Protei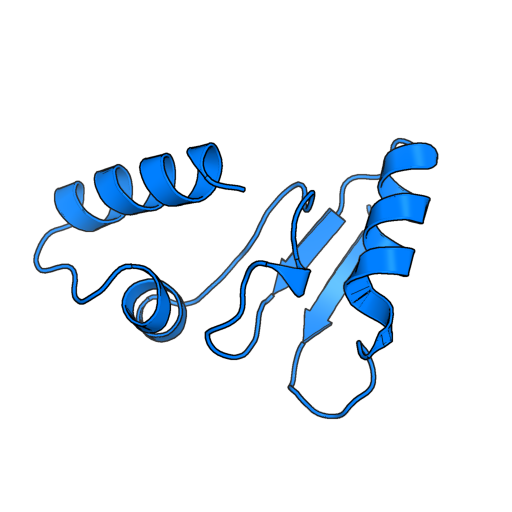n AF-W1Y500-F1 (afdb_monomer_lite)

pLDDT: mean 94.41, std 3.33, range [77.88, 98.12]

Structure (mmCIF, N/CA/C/O backbone):
data_AF-W1Y500-F1
#
_entry.id   AF-W1Y500-F1
#
loop_
_atom_site.group_PDB
_atom_site.id
_atom_site.type_symbol
_atom_site.label_atom_id
_atom_site.label_alt_id
_atom_site.label_comp_id
_atom_site.label_asym_id
_atom_site.label_entity_id
_atom_site.label_seq_id
_atom_site.pdbx_PDB_ins_code
_atom_site.Cartn_x
_atom_site.Cartn_y
_atom_site.Cartn_z
_atom_site.occupancy
_atom_site.B_iso_or_equiv
_atom_site.auth_seq_id
_atom_site.auth_comp_id
_atom_site.auth_asym_id
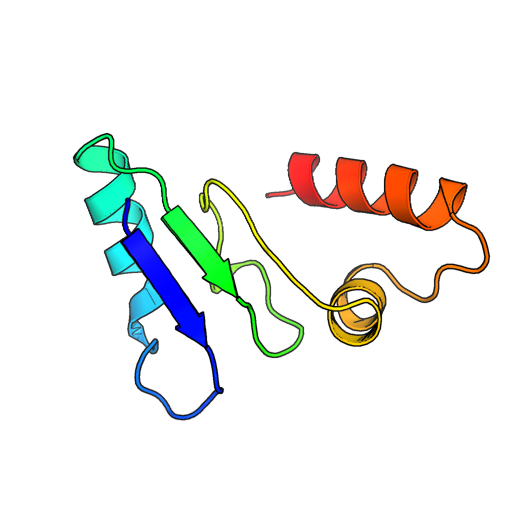_atom_site.auth_atom_id
_atom_site.pdbx_PDB_model_num
ATOM 1 N N . ALA A 1 1 ? -1.916 3.656 15.865 1.00 87.31 1 ALA A N 1
ATOM 2 C CA . ALA A 1 1 ? -1.722 3.132 14.498 1.00 87.31 1 ALA A CA 1
ATOM 3 C C . ALA A 1 1 ? -1.858 1.613 14.534 1.00 87.31 1 ALA A C 1
ATOM 5 O O . ALA A 1 1 ? -1.518 1.033 15.560 1.00 87.31 1 ALA A O 1
ATOM 6 N N . LEU A 1 2 ? -2.357 0.993 13.464 1.00 96.44 2 LEU A N 1
ATOM 7 C CA . LEU A 1 2 ? -2.360 -0.457 13.249 1.00 96.44 2 LEU A CA 1
ATOM 8 C C . LEU A 1 2 ? -1.225 -0.796 12.277 1.00 96.44 2 LEU A C 1
ATOM 10 O O . LEU A 1 2 ? -1.129 -0.173 11.223 1.00 96.44 2 LEU A O 1
ATOM 14 N N . VAL A 1 3 ? -0.381 -1.766 12.626 1.00 97.00 3 VAL A N 1
ATOM 15 C CA . VAL A 1 3 ? 0.730 -2.219 11.778 1.00 97.00 3 VAL A CA 1
ATOM 16 C C . VAL A 1 3 ? 0.499 -3.680 11.420 1.00 97.00 3 VAL A C 1
ATOM 18 O O . VAL A 1 3 ? 0.316 -4.506 12.314 1.00 97.00 3 VAL A O 1
ATOM 21 N N . LEU A 1 4 ? 0.491 -3.989 10.125 1.00 95.81 4 LEU A N 1
ATOM 22 C CA . LEU A 1 4 ? 0.281 -5.333 9.595 1.00 95.81 4 LEU A CA 1
ATOM 23 C C . LEU A 1 4 ? 1.493 -5.722 8.747 1.00 95.81 4 LEU A C 1
ATOM 25 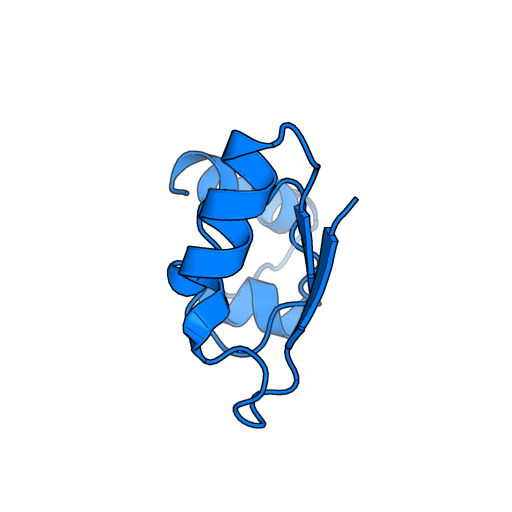O O . LEU A 1 4 ? 1.792 -5.057 7.764 1.00 95.81 4 LEU A O 1
ATOM 29 N N . SER A 1 5 ? 2.186 -6.795 9.116 1.00 94.19 5 SER A N 1
ATOM 30 C CA . SER A 1 5 ? 3.309 -7.319 8.331 1.00 94.19 5 SER A CA 1
ATOM 31 C C . SER A 1 5 ? 2.925 -8.684 7.775 1.00 94.19 5 SER A C 1
ATOM 33 O O . SER A 1 5 ? 2.673 -9.626 8.535 1.00 94.19 5 SER A O 1
ATOM 35 N N . ASP A 1 6 ? 2.767 -8.761 6.451 1.00 92.62 6 ASP A N 1
ATOM 36 C CA . ASP A 1 6 ? 2.341 -9.977 5.767 1.00 92.62 6 ASP A CA 1
ATOM 37 C C . ASP A 1 6 ? 3.556 -10.828 5.391 1.00 92.62 6 ASP A C 1
ATOM 39 O O . ASP A 1 6 ? 4.441 -10.408 4.658 1.00 92.62 6 ASP A O 1
ATOM 43 N N . TYR A 1 7 ? 3.577 -12.072 5.862 1.00 91.31 7 TYR A N 1
ATOM 44 C CA . TYR A 1 7 ? 4.579 -13.072 5.475 1.00 91.31 7 TYR A CA 1
ATOM 45 C C . TYR A 1 7 ? 3.979 -14.192 4.611 1.00 91.31 7 TYR A C 1
ATOM 47 O O . TYR A 1 7 ? 4.615 -15.229 4.406 1.00 91.31 7 TYR A O 1
ATOM 55 N N . ALA A 1 8 ? 2.736 -14.028 4.140 1.00 89.19 8 ALA A N 1
ATOM 56 C CA . ALA A 1 8 ? 1.975 -15.029 3.392 1.00 89.19 8 ALA A CA 1
ATOM 57 C C . ALA A 1 8 ? 1.846 -16.385 4.125 1.00 89.19 8 ALA A C 1
ATOM 59 O O . ALA A 1 8 ? 1.863 -17.451 3.512 1.00 89.19 8 ALA A O 1
ATOM 60 N N . LYS A 1 9 ? 1.718 -16.355 5.462 1.00 92.69 9 LYS A N 1
ATOM 61 C CA . LYS A 1 9 ? 1.525 -17.545 6.324 1.00 92.69 9 LYS A CA 1
ATOM 62 C C . LYS A 1 9 ? 0.095 -17.709 6.852 1.00 92.69 9 LYS A C 1
ATOM 64 O O . LYS A 1 9 ? -0.143 -18.511 7.745 1.00 92.69 9 LYS A O 1
ATOM 69 N N . GLY A 1 10 ? -0.854 -16.940 6.317 1.00 91.25 10 GLY A N 1
ATOM 70 C CA . GLY A 1 10 ? -2.282 -17.040 6.646 1.00 91.25 10 GLY A CA 1
ATOM 71 C C . GLY A 1 10 ? -2.758 -16.166 7.812 1.00 91.25 10 GLY A C 1
ATOM 72 O O . GLY A 1 10 ? -3.958 -15.943 7.932 1.00 91.25 10 GLY A O 1
ATOM 73 N N . ALA A 1 11 ? -1.855 -15.590 8.615 1.00 91.69 11 ALA A N 1
ATOM 74 C CA . ALA A 1 11 ? -2.222 -14.720 9.742 1.00 91.69 11 ALA A CA 1
ATOM 75 C C . ALA A 1 11 ? -3.070 -13.498 9.327 1.00 91.69 11 ALA A C 1
ATOM 77 O O . ALA A 1 11 ? -3.933 -13.052 10.077 1.00 91.69 11 ALA A O 1
ATOM 78 N N . LEU A 1 12 ? -2.855 -12.985 8.111 1.00 94.06 12 LEU A N 1
ATOM 79 C CA . LEU A 1 12 ? -3.555 -11.824 7.558 1.00 94.06 12 LEU A CA 1
ATOM 80 C C . LEU A 1 12 ? -4.646 -12.200 6.538 1.00 94.06 12 LEU A C 1
ATOM 82 O O . LEU A 1 12 ? -4.936 -11.435 5.618 1.00 94.06 12 LEU A O 1
ATOM 86 N N . ALA A 1 13 ? -5.279 -13.370 6.689 1.00 93.06 13 ALA A N 1
ATOM 87 C CA . ALA A 1 13 ? -6.369 -13.807 5.807 1.00 93.06 13 ALA A CA 1
ATOM 88 C C . ALA A 1 13 ? -7.533 -12.793 5.737 1.00 93.06 13 ALA A C 1
ATOM 90 O O . ALA A 1 13 ? -8.085 -12.567 4.665 1.00 93.06 13 ALA A O 1
ATOM 91 N N . SER A 1 14 ? -7.840 -12.117 6.850 1.00 95.00 14 SER A N 1
ATOM 92 C CA . SER A 1 14 ? -8.907 -11.106 6.951 1.00 95.00 14 SER A CA 1
ATOM 93 C C . SER A 1 14 ? -8.396 -9.658 6.950 1.00 95.00 14 SER A C 1
ATOM 95 O O . SER A 1 14 ? -9.030 -8.776 7.531 1.00 95.00 14 SER A O 1
ATOM 97 N N . VAL A 1 15 ? -7.249 -9.387 6.316 1.00 96.00 15 VAL A N 1
ATOM 98 C CA . VAL A 1 15 ? -6.592 -8.063 6.320 1.00 96.00 15 VAL A CA 1
ATOM 99 C C . VAL A 1 15 ? -7.527 -6.909 5.945 1.00 96.00 15 VAL A C 1
ATOM 101 O O . VAL A 1 15 ? -7.537 -5.885 6.626 1.00 96.00 15 VAL A O 1
ATOM 104 N N . GLN A 1 16 ? -8.401 -7.099 4.955 1.00 96.00 16 GLN A N 1
ATOM 105 C CA . GLN A 1 16 ? -9.311 -6.045 4.508 1.00 96.00 16 GLN A CA 1
ATOM 106 C C . GLN A 1 16 ? -10.340 -5.651 5.576 1.00 96.00 16 GLN A C 1
ATOM 108 O O . GLN A 1 16 ? -10.658 -4.473 5.737 1.00 96.00 16 GLN A O 1
ATOM 113 N N . GLN A 1 17 ? -10.819 -6.614 6.368 1.00 97.12 17 GLN A N 1
ATOM 114 C CA . GLN A 1 17 ? -11.720 -6.335 7.490 1.00 97.12 17 GLN A CA 1
ATOM 115 C C . GLN A 1 17 ? -10.995 -5.534 8.581 1.00 97.12 17 GLN A C 1
ATOM 117 O O . GLN A 1 17 ? -11.556 -4.582 9.124 1.00 97.12 17 GLN A O 1
ATOM 122 N N . MET A 1 18 ? -9.731 -5.871 8.862 1.00 97.12 18 MET A N 1
ATOM 123 C CA . MET A 1 18 ? -8.903 -5.148 9.835 1.00 97.12 18 MET A CA 1
ATOM 124 C C . MET A 1 18 ? -8.663 -3.697 9.397 1.00 97.12 18 MET A C 1
ATOM 126 O O . MET A 1 18 ? -8.847 -2.780 10.198 1.00 97.12 18 MET A O 1
ATOM 130 N N . ILE A 1 19 ? -8.327 -3.480 8.118 1.00 97.38 19 ILE A N 1
ATOM 131 C CA . ILE A 1 19 ? -8.150 -2.143 7.530 1.00 97.38 19 ILE A CA 1
ATOM 132 C C . ILE A 1 19 ? -9.435 -1.324 7.672 1.00 97.38 19 ILE A C 1
ATOM 134 O O . ILE A 1 19 ? -9.401 -0.192 8.154 1.00 97.38 19 ILE A O 1
ATOM 138 N N . GLN A 1 20 ? -10.584 -1.891 7.295 1.00 97.31 20 GLN A N 1
ATOM 139 C CA . GLN A 1 20 ? -11.872 -1.198 7.375 1.00 97.31 20 GLN A CA 1
ATOM 140 C C . GLN A 1 20 ? -12.232 -0.794 8.810 1.00 97.31 20 GLN A C 1
ATOM 142 O O . GLN A 1 20 ? -12.713 0.319 9.026 1.00 97.31 20 GLN A O 1
ATOM 147 N N . LEU A 1 21 ? -11.993 -1.667 9.793 1.00 97.94 21 LEU A N 1
ATOM 148 C CA . LEU A 1 21 ? -12.235 -1.367 11.207 1.00 97.94 21 LEU A CA 1
ATOM 149 C C . LEU A 1 21 ? -11.315 -0.253 11.717 1.00 97.94 21 LEU A C 1
ATOM 151 O O . LEU A 1 21 ? -11.794 0.689 12.349 1.00 97.94 21 LEU A O 1
ATOM 155 N N . ALA A 1 22 ? -10.022 -0.316 11.397 1.00 97.81 22 ALA A N 1
ATOM 156 C CA . ALA A 1 22 ? -9.062 0.709 11.793 1.00 97.81 22 ALA A CA 1
ATOM 157 C C . ALA A 1 22 ? -9.395 2.075 11.174 1.00 97.81 22 ALA A C 1
ATOM 159 O O . ALA A 1 22 ? -9.431 3.074 11.890 1.00 97.81 22 ALA A O 1
ATOM 160 N N . ARG A 1 23 ? -9.751 2.115 9.882 1.00 96.69 23 ARG A N 1
ATOM 161 C CA . ARG A 1 23 ? -10.210 3.344 9.212 1.00 96.69 23 ARG A CA 1
ATOM 162 C C . ARG A 1 23 ? -11.457 3.927 9.870 1.00 96.69 23 ARG A C 1
ATOM 164 O O . ARG A 1 23 ? -11.496 5.126 10.123 1.00 96.69 23 ARG A O 1
ATOM 171 N N . LYS A 1 24 ? -12.461 3.093 10.175 1.00 97.56 24 LYS A N 1
ATOM 172 C CA . LYS A 1 24 ? -13.680 3.528 10.887 1.00 97.56 24 LYS A CA 1
ATOM 173 C C . LYS A 1 24 ? -13.368 4.109 12.267 1.00 97.56 24 LYS A C 1
ATOM 175 O O . LYS A 1 24 ? -14.056 5.021 12.705 1.00 97.56 24 LYS A O 1
ATOM 180 N N . ALA A 1 25 ? -12.327 3.607 12.924 1.00 97.88 25 ALA A N 1
ATOM 181 C CA . ALA A 1 25 ? -11.849 4.108 14.207 1.00 97.88 25 ALA A CA 1
ATOM 182 C C . ALA A 1 25 ? -10.895 5.318 14.092 1.00 97.88 25 ALA A C 1
ATOM 184 O O . ALA A 1 25 ? -10.377 5.771 15.110 1.00 97.88 25 ALA A O 1
ATOM 185 N N . GLY A 1 26 ? -10.618 5.830 12.885 1.00 97.56 26 GLY A N 1
ATOM 186 C CA . GLY A 1 26 ? -9.659 6.922 12.674 1.00 97.56 26 GLY A CA 1
ATOM 187 C C . GLY A 1 26 ? -8.202 6.533 12.956 1.00 97.56 26 GLY A C 1
ATOM 188 O O . GLY A 1 26 ? -7.361 7.398 13.193 1.00 97.56 26 GLY A O 1
ATOM 189 N N . VAL A 1 27 ? -7.887 5.236 12.957 1.00 98.12 27 VAL A N 1
ATOM 190 C CA . VAL A 1 27 ? -6.546 4.716 13.231 1.00 98.12 27 VAL A CA 1
ATOM 191 C C . VAL A 1 27 ? -5.792 4.528 11.908 1.00 98.12 27 VAL A C 1
ATOM 193 O O . VAL A 1 27 ? -6.270 3.787 11.048 1.00 98.12 27 VAL A O 1
ATOM 196 N N . PRO A 1 28 ? -4.600 5.134 11.731 1.00 97.56 28 PRO A N 1
ATOM 197 C CA . PRO A 1 28 ? -3.801 4.938 10.524 1.00 97.56 28 PRO A CA 1
ATOM 198 C C . PRO A 1 28 ? -3.298 3.495 10.430 1.00 97.56 28 PRO A C 1
ATOM 200 O O . PRO A 1 28 ? -2.941 2.898 11.454 1.00 97.56 28 PRO A O 1
ATOM 203 N N . VAL A 1 29 ? -3.255 2.960 9.209 1.00 98.06 29 VAL A N 1
ATOM 204 C CA . VAL A 1 29 ? -2.888 1.566 8.920 1.00 98.06 29 VAL A CA 1
ATOM 205 C C . VAL A 1 29 ? -1.626 1.519 8.069 1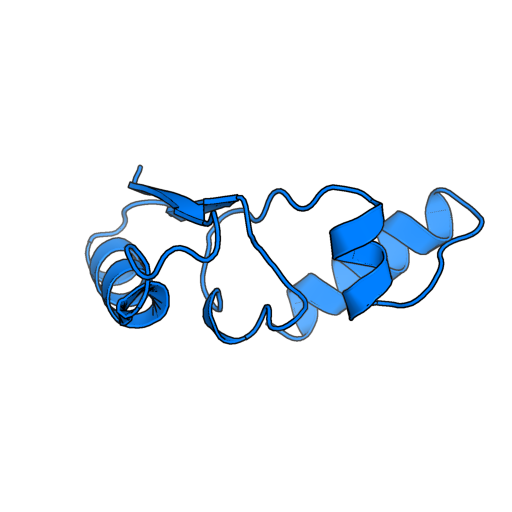.00 98.06 29 VAL A C 1
ATOM 207 O O . VAL A 1 29 ? -1.611 2.047 6.959 1.00 98.06 29 VAL A O 1
ATOM 210 N N . LEU A 1 30 ? -0.580 0.887 8.591 1.00 97.69 30 LEU A N 1
ATOM 211 C CA . LEU A 1 30 ? 0.684 0.666 7.895 1.00 97.69 30 LEU A CA 1
ATOM 212 C C . LEU A 1 30 ? 0.787 -0.813 7.539 1.00 97.69 30 LEU A C 1
ATOM 214 O O . LEU A 1 30 ? 0.548 -1.663 8.402 1.00 97.69 30 LEU A O 1
ATOM 218 N N . ILE A 1 31 ? 1.138 -1.112 6.291 1.00 96.62 31 ILE A N 1
ATOM 219 C CA . ILE A 1 31 ? 1.236 -2.487 5.804 1.00 96.62 31 ILE A CA 1
ATOM 220 C C . ILE A 1 31 ? 2.577 -2.722 5.119 1.00 96.62 31 ILE A C 1
ATOM 222 O O . ILE A 1 31 ? 2.935 -2.002 4.189 1.00 96.62 31 ILE A O 1
ATOM 226 N N . ASP A 1 32 ? 3.261 -3.773 5.560 1.00 95.50 32 ASP A N 1
ATOM 227 C CA . ASP A 1 32 ? 4.385 -4.393 4.861 1.00 95.50 32 ASP A CA 1
ATOM 228 C C . ASP A 1 32 ? 3.829 -5.556 4.014 1.00 95.50 32 ASP A C 1
ATOM 230 O O . ASP A 1 32 ? 3.408 -6.575 4.581 1.00 95.50 32 ASP A O 1
ATOM 234 N N . PRO A 1 33 ? 3.652 -5.353 2.692 1.00 94.00 33 PRO A N 1
ATOM 235 C CA . PRO A 1 33 ? 2.864 -6.242 1.849 1.00 94.00 33 PRO A CA 1
ATOM 236 C C . PRO A 1 33 ? 3.642 -7.499 1.453 1.00 94.00 33 PRO A C 1
ATOM 238 O O . PRO A 1 33 ? 4.869 -7.520 1.420 1.00 94.00 33 PRO A O 1
ATOM 241 N N . LYS A 1 34 ? 2.918 -8.544 1.038 1.00 92.81 34 LYS A N 1
ATOM 242 C CA . LYS A 1 34 ? 3.529 -9.713 0.397 1.00 92.81 34 LYS A CA 1
ATOM 243 C C . LYS A 1 34 ? 2.759 -10.164 -0.826 1.00 92.81 34 LYS A C 1
ATOM 245 O O . LYS A 1 34 ? 1.537 -10.278 -0.802 1.00 92.81 34 LYS A O 1
ATOM 250 N N . GLY A 1 35 ? 3.509 -10.523 -1.864 1.00 88.50 35 GLY A N 1
ATOM 251 C CA . GLY A 1 35 ? 2.957 -10.967 -3.139 1.00 88.50 35 GLY A CA 1
ATOM 252 C C . GLY A 1 35 ? 2.648 -9.792 -4.060 1.00 88.50 35 GLY A C 1
ATOM 253 O O . GLY A 1 35 ? 3.191 -8.706 -3.890 1.00 88.50 35 GLY A O 1
ATOM 254 N N . THR A 1 36 ? 1.807 -10.038 -5.061 1.00 86.56 36 THR A N 1
ATOM 255 C CA . THR A 1 36 ? 1.518 -9.089 -6.151 1.00 86.56 36 THR A CA 1
ATOM 256 C C . THR A 1 36 ? 0.087 -8.562 -6.133 1.00 86.56 36 THR A C 1
ATOM 258 O O . THR A 1 36 ? -0.275 -7.728 -6.952 1.00 86.56 36 THR A O 1
ATOM 261 N N . ASP A 1 37 ? -0.749 -9.066 -5.228 1.00 89.12 37 ASP A N 1
ATOM 262 C CA . ASP A 1 37 ? -2.127 -8.616 -5.074 1.00 89.12 37 ASP A CA 1
ATOM 263 C C . ASP A 1 37 ? -2.187 -7.529 -3.998 1.00 89.12 37 ASP A C 1
ATOM 265 O O . ASP A 1 37 ? -2.248 -7.828 -2.804 1.00 89.12 37 ASP A O 1
ATOM 269 N N . PHE A 1 38 ? -2.107 -6.263 -4.416 1.00 92.19 38 PHE A N 1
ATOM 270 C CA . PHE A 1 38 ? -2.200 -5.118 -3.503 1.00 92.19 38 PHE A CA 1
ATOM 271 C C . PHE A 1 38 ? -3.650 -4.684 -3.240 1.00 92.19 38 PHE A C 1
ATOM 273 O O . PHE A 1 38 ? -3.892 -3.922 -2.304 1.00 92.19 38 PHE A O 1
ATOM 280 N N . GLU A 1 39 ? -4.631 -5.219 -3.976 1.00 92.31 39 GLU A N 1
ATOM 281 C CA . GLU A 1 39 ? -6.058 -4.903 -3.805 1.00 92.31 39 GLU A CA 1
ATOM 282 C C . GLU A 1 39 ? -6.558 -5.263 -2.411 1.00 92.31 39 GLU A C 1
ATOM 284 O O . GLU A 1 39 ? -7.296 -4.506 -1.781 1.00 92.31 39 GLU A O 1
ATOM 289 N N . ARG A 1 40 ? -6.063 -6.370 -1.857 1.00 93.62 40 ARG A N 1
ATOM 290 C CA . ARG A 1 40 ? -6.372 -6.779 -0.481 1.00 93.62 40 ARG A CA 1
ATOM 291 C C . ARG A 1 40 ? -5.885 -5.803 0.599 1.00 93.62 40 ARG A C 1
ATOM 293 O O . ARG A 1 40 ? -6.261 -5.969 1.757 1.00 93.62 40 ARG A O 1
ATOM 300 N N . TYR A 1 41 ? -5.032 -4.841 0.248 1.00 95.06 41 TYR A N 1
ATOM 301 C CA . TYR A 1 41 ? -4.527 -3.801 1.144 1.00 95.06 41 TYR A CA 1
ATOM 302 C C . TYR A 1 41 ? -5.178 -2.430 0.893 1.00 95.06 41 TYR A C 1
ATOM 304 O O . TYR A 1 41 ? -4.768 -1.432 1.496 1.00 95.06 41 TYR A O 1
ATOM 312 N N . ARG A 1 42 ? -6.195 -2.362 0.021 1.00 94.81 42 ARG A N 1
ATOM 313 C CA . ARG A 1 42 ? -6.884 -1.121 -0.340 1.00 94.81 42 ARG A CA 1
ATOM 314 C C . ARG A 1 42 ? -7.373 -0.372 0.896 1.00 94.81 42 ARG A C 1
ATOM 316 O O . ARG A 1 42 ? -8.095 -0.905 1.741 1.00 94.81 42 ARG A O 1
ATOM 323 N N . GLY A 1 43 ? -7.029 0.911 0.956 1.00 94.38 43 GLY A N 1
ATOM 324 C CA . GLY A 1 43 ? -7.371 1.793 2.065 1.00 94.38 43 GLY A CA 1
ATOM 325 C C . GLY A 1 43 ? -6.344 1.820 3.201 1.00 94.38 43 GLY A C 1
ATOM 326 O O . GLY A 1 43 ? -6.594 2.496 4.205 1.00 94.38 43 GLY A O 1
ATOM 327 N N . ALA A 1 44 ? -5.198 1.152 3.068 1.00 96.25 44 ALA A N 1
ATOM 328 C CA . ALA A 1 44 ? -4.052 1.417 3.932 1.00 96.25 44 ALA A CA 1
ATOM 329 C C . ALA A 1 44 ? -3.651 2.904 3.887 1.00 96.25 44 ALA A C 1
ATOM 331 O O . ALA A 1 44 ? -3.875 3.604 2.902 1.00 96.25 44 ALA A O 1
ATOM 332 N N . THR A 1 45 ? -3.069 3.400 4.977 1.00 96.56 45 THR A N 1
ATOM 333 C CA . THR A 1 45 ? -2.496 4.753 5.035 1.00 96.56 45 THR A CA 1
ATOM 334 C C . THR A 1 45 ? -1.108 4.786 4.406 1.00 96.56 45 THR A C 1
ATOM 336 O O . THR A 1 45 ? -0.737 5.779 3.792 1.00 96.56 45 THR A O 1
ATOM 339 N N . LEU A 1 46 ? -0.344 3.706 4.571 1.00 95.44 46 LEU A N 1
ATOM 340 C CA . LEU A 1 46 ? 0.988 3.549 4.006 1.00 95.44 46 LEU A CA 1
ATOM 341 C C . LEU A 1 46 ? 1.223 2.081 3.650 1.00 95.44 46 LEU A C 1
ATOM 343 O O . LEU A 1 46 ? 0.932 1.192 4.453 1.00 95.44 46 LEU A O 1
ATOM 347 N N . LEU A 1 47 ? 1.796 1.861 2.471 1.00 95.12 47 LEU A N 1
ATOM 348 C CA . LEU A 1 47 ? 2.308 0.575 2.019 1.00 95.12 47 LEU A CA 1
ATOM 349 C C . LEU A 1 47 ? 3.832 0.663 1.896 1.00 95.12 47 LEU A C 1
ATOM 351 O O . LEU A 1 47 ? 4.335 1.648 1.356 1.00 95.12 47 LEU A O 1
ATOM 355 N N . THR A 1 48 ? 4.559 -0.349 2.367 1.00 94.56 48 THR A N 1
ATOM 356 C CA . THR A 1 48 ? 6.034 -0.372 2.330 1.00 94.56 48 THR A CA 1
ATOM 357 C C . THR A 1 48 ? 6.591 -1.562 1.540 1.00 94.56 48 THR A C 1
ATOM 359 O O . THR A 1 48 ? 7.314 -2.371 2.116 1.00 94.56 48 THR A O 1
ATOM 362 N N . PRO A 1 49 ? 6.271 -1.719 0.240 1.00 94.56 49 PRO A N 1
ATOM 363 C CA . PRO A 1 49 ? 6.884 -2.772 -0.562 1.00 94.56 49 PRO A CA 1
ATOM 364 C C . PRO A 1 49 ? 8.378 -2.505 -0.754 1.00 94.56 49 PRO A C 1
ATOM 366 O O . PRO A 1 49 ? 8.812 -1.355 -0.870 1.00 94.56 49 PRO A O 1
ATOM 369 N N . ASN A 1 50 ? 9.171 -3.565 -0.878 1.00 93.88 50 ASN A N 1
ATOM 370 C CA . ASN A 1 50 ? 10.500 -3.414 -1.469 1.00 93.88 50 ASN A CA 1
ATOM 371 C C . ASN A 1 50 ? 10.399 -3.224 -2.998 1.00 93.88 50 ASN A C 1
ATOM 373 O O . ASN A 1 50 ? 9.346 -3.435 -3.601 1.00 93.88 50 ASN A O 1
ATOM 377 N N . LEU A 1 51 ? 11.510 -2.857 -3.650 1.00 94.25 51 LEU A N 1
ATOM 378 C CA . LEU A 1 51 ? 11.524 -2.603 -5.097 1.00 94.25 51 LEU A CA 1
ATOM 379 C C . LEU A 1 51 ? 11.037 -3.811 -5.915 1.00 94.25 51 LEU A C 1
ATOM 381 O O . LEU A 1 51 ? 10.306 -3.634 -6.880 1.00 94.25 51 LEU A O 1
ATOM 385 N N . SER A 1 52 ? 11.396 -5.037 -5.523 1.00 93.06 52 SER A N 1
ATOM 386 C CA . SER A 1 52 ? 10.979 -6.238 -6.260 1.00 93.06 52 SER A CA 1
ATOM 387 C C . SER A 1 52 ? 9.473 -6.494 -6.154 1.00 93.06 52 SER A C 1
ATOM 389 O O . SER A 1 52 ? 8.855 -6.881 -7.141 1.00 93.06 52 SER A O 1
ATOM 391 N N . GLU A 1 53 ? 8.875 -6.266 -4.984 1.00 93.94 53 GLU A N 1
ATOM 392 C CA . GLU A 1 53 ? 7.422 -6.365 -4.781 1.00 93.94 53 GLU A CA 1
ATOM 393 C C . GLU A 1 53 ? 6.677 -5.274 -5.545 1.00 93.94 53 GLU A C 1
ATOM 395 O O . GLU A 1 53 ? 5.690 -5.557 -6.216 1.00 93.94 53 GLU A O 1
ATOM 400 N N . PHE A 1 54 ? 7.188 -4.044 -5.503 1.00 94.94 54 PHE A N 1
ATOM 401 C CA . PHE A 1 54 ? 6.631 -2.927 -6.251 1.00 94.94 54 PHE A CA 1
ATOM 402 C C . PHE A 1 54 ? 6.655 -3.183 -7.766 1.00 94.94 54 PHE A C 1
ATOM 404 O O . PHE A 1 54 ? 5.617 -3.116 -8.424 1.00 94.94 54 PHE A O 1
ATOM 411 N N . GLU A 1 55 ? 7.809 -3.563 -8.322 1.00 95.12 55 GLU A N 1
ATOM 412 C CA . GLU A 1 55 ? 7.959 -3.866 -9.750 1.00 95.12 55 GLU A CA 1
ATOM 413 C C . GLU A 1 55 ? 7.132 -5.074 -10.205 1.00 95.12 55 GLU A C 1
ATOM 415 O O . GLU A 1 55 ? 6.765 -5.161 -11.377 1.00 95.12 55 GLU A O 1
ATOM 420 N N . ALA A 1 56 ? 6.826 -6.014 -9.309 1.00 93.44 56 ALA A N 1
ATOM 421 C CA . ALA A 1 56 ? 5.948 -7.132 -9.635 1.00 93.44 56 ALA A CA 1
ATOM 422 C C . ALA A 1 56 ? 4.491 -6.686 -9.869 1.00 93.44 56 ALA A C 1
ATOM 424 O O . ALA A 1 56 ? 3.745 -7.394 -10.543 1.00 93.44 56 ALA A O 1
ATOM 425 N N . VAL A 1 57 ? 4.104 -5.514 -9.352 1.00 92.94 57 VAL A N 1
ATOM 426 C CA . VAL A 1 57 ? 2.777 -4.910 -9.536 1.00 92.94 57 VAL A CA 1
ATOM 427 C C . VAL A 1 57 ? 2.780 -3.893 -10.676 1.00 92.94 57 VAL A C 1
ATOM 429 O O . VAL A 1 57 ? 1.907 -3.933 -11.539 1.00 92.94 57 VAL A O 1
ATOM 432 N N . VAL A 1 58 ? 3.766 -2.990 -10.711 1.00 93.31 58 VAL A N 1
ATOM 433 C CA . VAL A 1 58 ? 3.790 -1.866 -11.667 1.00 93.31 58 VAL A CA 1
ATOM 434 C C . VAL A 1 58 ? 4.670 -2.104 -12.901 1.00 93.31 58 VAL A C 1
ATOM 436 O O . VAL A 1 58 ? 4.780 -1.237 -13.771 1.00 93.31 58 VAL A O 1
ATOM 439 N N . GLY A 1 59 ? 5.333 -3.259 -12.984 1.00 94.31 59 GLY A N 1
ATOM 440 C CA . GLY A 1 59 ? 6.358 -3.566 -13.982 1.00 94.31 59 GLY A CA 1
ATOM 441 C C . GLY A 1 59 ? 7.742 -3.008 -13.622 1.00 94.31 59 GLY A C 1
ATOM 442 O O . GLY A 1 59 ? 7.889 -2.194 -12.717 1.00 94.31 59 GLY A O 1
ATOM 443 N N . LYS A 1 60 ? 8.776 -3.417 -14.370 1.00 96.00 60 LYS A N 1
ATOM 444 C CA . LYS A 1 60 ? 10.170 -2.990 -14.144 1.00 96.00 60 LYS A CA 1
ATOM 445 C C . LYS A 1 60 ? 10.360 -1.481 -14.288 1.00 96.00 60 LYS A C 1
ATOM 447 O O . LYS A 1 60 ? 9.894 -0.917 -15.284 1.00 96.00 60 LYS A O 1
ATOM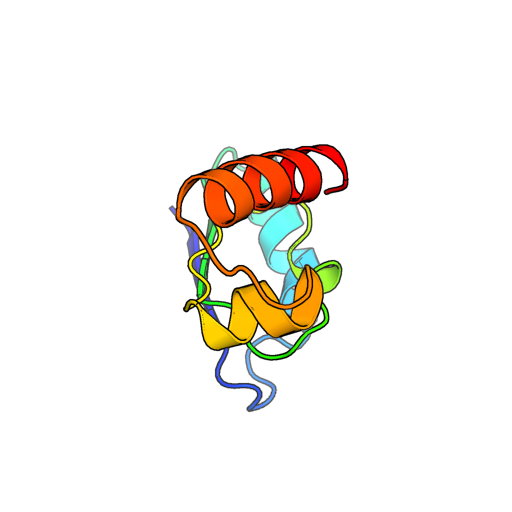 452 N N . CYS A 1 61 ? 11.078 -0.875 -13.347 1.00 96.19 61 CYS A N 1
ATOM 453 C CA . CYS A 1 61 ? 11.445 0.537 -13.361 1.00 96.19 61 CYS A CA 1
ATOM 454 C C . CYS A 1 61 ? 12.952 0.667 -13.591 1.00 96.19 61 CYS A C 1
ATOM 456 O O . CYS A 1 61 ? 13.755 0.052 -12.893 1.00 96.19 61 CYS A O 1
ATOM 458 N N . LYS A 1 62 ? 13.353 1.448 -14.591 1.00 95.00 62 LYS A N 1
ATOM 459 C CA . LYS A 1 62 ? 14.765 1.633 -14.958 1.00 95.00 62 LYS A CA 1
ATOM 460 C C . LYS A 1 62 ? 15.383 2.885 -14.350 1.00 95.00 62 LYS A C 1
ATOM 462 O O . LYS A 1 62 ? 16.607 2.973 -14.288 1.00 95.00 62 LYS A O 1
ATOM 467 N N . THR A 1 63 ? 14.556 3.838 -13.930 1.00 96.94 63 THR A N 1
ATOM 468 C CA . THR A 1 63 ? 14.991 5.105 -13.338 1.00 96.94 63 THR A CA 1
ATOM 469 C C . THR A 1 63 ? 14.171 5.430 -12.094 1.00 96.94 63 THR A C 1
ATOM 471 O O . THR A 1 63 ? 13.110 4.846 -11.863 1.00 96.94 63 THR A O 1
ATOM 474 N N . GLU A 1 64 ? 14.668 6.361 -11.282 1.00 95.94 64 GLU A N 1
ATOM 475 C CA . GLU A 1 64 ? 13.967 6.831 -10.085 1.00 95.94 64 GLU A CA 1
ATOM 476 C C . GLU A 1 64 ? 12.666 7.562 -10.447 1.00 95.94 64 GLU A C 1
ATOM 478 O O . GLU A 1 64 ? 11.646 7.390 -9.780 1.00 95.94 64 GLU A O 1
ATOM 483 N N . GLU A 1 65 ? 12.654 8.292 -11.562 1.00 97.62 65 GLU A N 1
ATOM 484 C CA . GLU A 1 65 ? 11.463 8.975 -12.067 1.00 97.62 65 GLU A CA 1
ATOM 485 C C . GLU A 1 65 ? 10.351 7.978 -12.419 1.00 97.62 65 GLU A C 1
ATOM 487 O O . GLU A 1 65 ? 9.198 8.201 -12.051 1.00 97.62 65 GLU A O 1
ATOM 492 N N . GLU A 1 66 ? 10.689 6.843 -13.050 1.00 97.56 66 GLU A N 1
ATOM 493 C CA . GLU A 1 66 ? 9.717 5.777 -13.335 1.00 97.56 66 GLU A CA 1
ATOM 494 C C . GLU A 1 66 ? 9.141 5.169 -12.044 1.00 97.56 66 GLU A C 1
ATOM 496 O O . GLU A 1 66 ? 7.964 4.799 -12.010 1.00 97.56 66 GLU A O 1
ATOM 501 N N . ILE A 1 67 ? 9.941 5.070 -10.973 1.00 96.69 67 ILE A N 1
ATOM 502 C CA . ILE A 1 67 ? 9.469 4.591 -9.664 1.00 96.69 67 ILE A CA 1
ATOM 503 C C . ILE A 1 67 ? 8.428 5.560 -9.099 1.00 96.69 67 ILE A C 1
ATOM 505 O O . ILE A 1 67 ? 7.344 5.128 -8.702 1.00 96.69 67 ILE A O 1
ATOM 509 N N . VAL A 1 68 ? 8.734 6.860 -9.092 1.00 96.75 68 VAL A N 1
ATOM 510 C CA . VAL A 1 68 ? 7.832 7.892 -8.562 1.00 96.75 68 VAL A CA 1
ATOM 511 C C . VAL A 1 68 ? 6.542 7.960 -9.376 1.00 96.75 68 VAL A C 1
ATOM 513 O O . VAL A 1 68 ? 5.456 7.902 -8.799 1.00 96.75 68 VAL A O 1
ATOM 516 N N . GLU A 1 69 ? 6.634 8.028 -10.705 1.00 97.75 69 GLU A N 1
ATOM 517 C CA . GLU A 1 69 ? 5.471 8.116 -11.594 1.00 97.75 69 GLU A CA 1
ATOM 518 C C . GLU A 1 69 ? 4.514 6.936 -11.382 1.00 97.75 69 GLU A C 1
ATOM 520 O O . GLU A 1 69 ? 3.314 7.117 -11.145 1.00 97.75 69 GLU A O 1
ATOM 525 N N . ARG A 1 70 ? 5.046 5.709 -11.412 1.00 96.44 70 ARG A N 1
ATOM 526 C CA . ARG A 1 70 ? 4.228 4.505 -11.244 1.00 96.44 70 ARG A CA 1
ATOM 527 C C . ARG A 1 70 ? 3.714 4.345 -9.820 1.00 96.44 70 ARG A C 1
ATOM 529 O O . ARG A 1 70 ? 2.615 3.828 -9.642 1.00 96.44 70 ARG A O 1
ATOM 536 N N . GLY A 1 71 ? 4.462 4.813 -8.822 1.00 95.19 71 GLY A N 1
ATOM 537 C CA . GLY A 1 71 ? 4.033 4.817 -7.426 1.00 95.19 71 GLY A CA 1
ATOM 538 C C . GLY A 1 71 ? 2.831 5.730 -7.214 1.00 95.19 71 GLY A C 1
ATOM 539 O O . GLY A 1 71 ? 1.838 5.319 -6.620 1.00 95.19 71 GLY A O 1
ATOM 540 N N . MET A 1 72 ? 2.873 6.936 -7.781 1.00 95.56 72 MET A N 1
ATOM 541 C CA . MET A 1 72 ? 1.752 7.876 -7.730 1.00 95.56 72 MET A CA 1
ATOM 542 C C . MET A 1 72 ? 0.525 7.347 -8.476 1.00 95.56 72 MET A C 1
ATOM 544 O O . MET A 1 72 ? -0.593 7.480 -7.980 1.00 95.56 72 MET A O 1
ATOM 548 N N . LYS A 1 73 ? 0.723 6.699 -9.631 1.00 95.06 73 LYS A N 1
ATOM 549 C CA . LYS A 1 73 ? -0.367 6.035 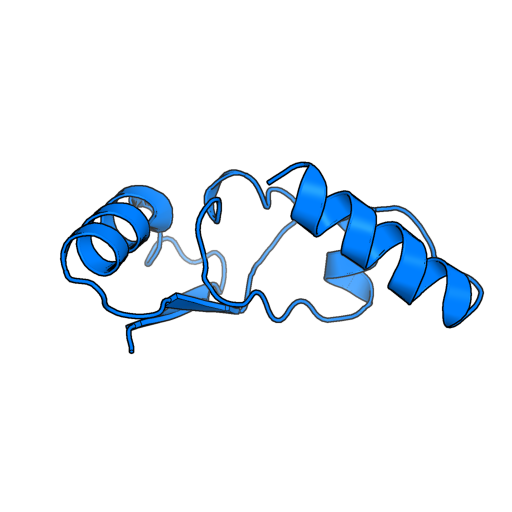-10.356 1.00 95.06 73 LYS A CA 1
ATOM 550 C C . LYS A 1 73 ? -0.997 4.913 -9.526 1.00 95.06 73 LYS A C 1
ATOM 552 O O . LYS A 1 73 ? -2.215 4.859 -9.408 1.00 95.06 73 LYS A O 1
ATOM 557 N N . LEU A 1 74 ? -0.174 4.074 -8.897 1.00 92.38 74 LEU A N 1
ATOM 558 C CA . LEU A 1 74 ? -0.643 3.006 -8.019 1.00 92.38 74 LEU A CA 1
ATOM 559 C C . LEU A 1 74 ? -1.456 3.560 -6.839 1.00 92.38 74 LEU A C 1
ATOM 561 O O . LEU A 1 74 ? -2.481 2.994 -6.499 1.00 92.38 74 LEU A O 1
ATOM 565 N N . ILE A 1 75 ? -1.060 4.683 -6.238 1.00 92.12 75 ILE A N 1
ATOM 566 C CA . ILE A 1 75 ? -1.856 5.323 -5.175 1.00 92.12 75 ILE A CA 1
ATOM 567 C C . ILE A 1 75 ? -3.196 5.850 -5.712 1.00 92.12 75 ILE A C 1
ATOM 569 O O . ILE A 1 75 ? -4.192 5.804 -5.004 1.00 92.12 75 ILE A O 1
ATOM 573 N N . ALA A 1 76 ? -3.242 6.360 -6.944 1.00 90.19 76 ALA A N 1
ATOM 574 C CA . ALA A 1 76 ? -4.481 6.869 -7.533 1.00 90.19 76 ALA A CA 1
ATOM 575 C C . ALA A 1 76 ? -5.486 5.753 -7.884 1.00 90.19 76 ALA A C 1
ATOM 577 O O . ALA A 1 76 ? -6.694 5.976 -7.814 1.00 90.19 76 ALA A O 1
ATOM 578 N N . ASP A 1 77 ? -4.994 4.565 -8.244 1.00 86.19 77 ASP A N 1
ATOM 579 C CA . ASP A 1 77 ? -5.824 3.409 -8.606 1.00 86.19 77 ASP A CA 1
ATOM 580 C C . ASP A 1 77 ? -6.435 2.695 -7.366 1.00 86.19 77 ASP A C 1
ATOM 582 O O . ASP A 1 77 ? -7.421 1.947 -7.488 1.00 86.19 77 ASP A O 1
ATOM 586 N N . TYR A 1 78 ? -5.881 2.923 -6.162 1.00 77.88 78 TYR A N 1
ATOM 587 C CA . TYR A 1 78 ? -6.209 2.202 -4.918 1.00 77.88 78 TYR A CA 1
ATOM 588 C C . TYR A 1 78 ? -6.789 3.077 -3.794 1.00 77.88 78 TYR A C 1
ATOM 590 O O . TYR A 1 78 ? -7.891 2.725 -3.298 1.00 77.88 78 TYR A O 1
#

Foldseek 3Di:
DAEEEDPPPCPCVVVQVVLVVCVVVVHAYEYADDDQPCVSVPNHPYYDYDQVNLCSNQNDDPDPVSVVVSVVVVVVVD

Sequence (78 aa):
ALVLSDYAKGALASVQQMIQLARKAGVPVLIDPKGTDFERYRGATLLTPNLSEFEAVVGKCKTEEEIVERGMKLIADY

Secondary structure (DSSP, 8-state):
-EEEE--SSSTTTTHHHHHHHHHHTT--EEEE--SS--GGGTT-SEE---HHHHHHHH----SHHHHHHHHHHHHHH-

InterPro domains:
  IPR011611 Carbohydrate kinase PfkB [PF00294] (12-76)
  IPR029056 Ribokinase-like [G3DSA:3.40.1190.20] (1-78)
  IPR029056 Ribokinase-like [SSF53613] (1-76)

Radius of gyration: 12.91 Å; chains: 1; bounding box: 29×26×30 Å

Organism: NCBI:txid408170